Protein AF-A0A7S3ZME9-F1 (afdb_monomer_lite)

Foldseek 3Di:
DLLLLLVLLLLVLVLADVVLVPPDPVSVVCSCPPRVVVRDPVSCVPNVVLCVVLVPDQQFALVSSCVSVVNDCPDPVQVVLQVVQCVQPVHGSRHRGNSSSSNVVCLCPDVPRDDDADDVHPVVVVVVVCCVQVVVVHDDDPPDDDDDDDDD

Organism: NCBI:txid35677

InterPro domains:
  IPR036188 FAD/NAD(P)-binding domain superfamily [G3DSA:3.50.50.60] (65-152)
  IPR036188 FAD/NAD(P)-binding domain superfamily [SSF51905] (59-151)
  IPR045892 Prolycopene isomerase-like [PTHR46313] (7-152)

Secondary structure (DSSP, 8-state):
-HHHHHHHHHHHHHHS-GGG--SSHHHHHHHHHHHGGGS-HHHIIIIIHHHHHTT--TTSBTHHHHHHTT--TTSHHHHHHHHHHHHHHSS-TTTSBHHHHHHHHHHHTSTT------TTHHHHHHHHHHHHHHHTT----SS---------

Sequence (152 aa):
QLLAANEALAALVAGVPPIALRADVGALQTAVSSYVPKLDPTLLARFGADFLLKGVDPSGPFSRVLDAAGIKPTSLVYRWFDFLAFALSGLPVTETSAAAVSFMIKEFFADGAVMDVPMGGSPAIAAALERAITKHGGEILTKAHVDEIIVE

Radius of gyration: 19.73 Å; chains: 1; bounding box: 46×39×49 Å

Structure (mmCIF, N/CA/C/O backbone):
data_AF-A0A7S3ZME9-F1
#
_entry.id   AF-A0A7S3ZME9-F1
#
loop_
_atom_site.group_PDB
_atom_site.id
_atom_site.type_symbol
_atom_site.label_atom_id
_atom_site.label_alt_id
_atom_site.label_comp_id
_atom_site.label_asym_id
_atom_site.label_entity_id
_atom_site.label_seq_id
_atom_site.pdbx_PDB_ins_code
_atom_site.Cartn_x
_atom_site.Cartn_y
_atom_site.Cartn_z
_atom_site.occupancy
_atom_site.B_iso_or_equiv
_atom_site.auth_seq_id
_atom_site.auth_comp_id
_atom_site.auth_asym_id
_atom_site.auth_atom_id
_atom_site.pdbx_PDB_model_num
ATOM 1 N N . GLN A 1 1 ? 19.186 -0.998 -14.601 1.00 53.34 1 GLN A N 1
ATOM 2 C CA . GLN A 1 1 ? 18.185 -0.188 -15.331 1.00 53.34 1 GLN A CA 1
ATOM 3 C C . GLN A 1 1 ? 16.816 -0.302 -14.669 1.00 53.34 1 GLN A C 1
ATOM 5 O O . GLN A 1 1 ? 16.335 0.719 -14.209 1.00 53.34 1 GLN A O 1
ATOM 10 N N . LEU A 1 2 ? 16.249 -1.506 -14.509 1.00 58.31 2 LEU A N 1
ATOM 11 C CA . LEU A 1 2 ? 14.951 -1.695 -13.839 1.00 58.31 2 LEU A CA 1
ATOM 12 C C . LEU A 1 2 ? 14.931 -1.268 -12.360 1.00 58.31 2 LEU A C 1
ATOM 14 O O . LEU A 1 2 ? 14.016 -0.565 -11.966 1.00 58.31 2 LEU A O 1
ATOM 18 N N . LEU A 1 3 ? 15.952 -1.625 -11.567 1.00 63.19 3 LEU A N 1
ATOM 19 C CA . LEU A 1 3 ? 16.044 -1.207 -10.158 1.00 63.19 3 LEU A CA 1
ATOM 20 C C . LEU A 1 3 ? 16.070 0.324 -10.019 1.00 63.19 3 LEU A C 1
ATOM 22 O O . LEU A 1 3 ? 15.258 0.882 -9.300 1.00 63.19 3 LEU A O 1
ATOM 26 N N . ALA A 1 4 ? 16.916 1.000 -10.800 1.00 59.41 4 ALA A N 1
ATOM 27 C CA . ALA A 1 4 ? 16.990 2.462 -10.815 1.00 59.41 4 ALA A CA 1
ATOM 28 C C . ALA A 1 4 ? 15.680 3.128 -11.292 1.00 59.41 4 ALA A C 1
ATOM 30 O O . ALA A 1 4 ? 15.265 4.142 -10.738 1.00 59.41 4 ALA A O 1
ATOM 31 N N . ALA A 1 5 ? 15.002 2.550 -12.294 1.00 59.19 5 ALA A N 1
ATOM 32 C CA . ALA A 1 5 ? 13.686 3.021 -12.735 1.00 59.19 5 ALA A CA 1
ATOM 33 C C . ALA A 1 5 ? 12.616 2.818 -11.648 1.00 59.19 5 ALA A C 1
ATOM 35 O O .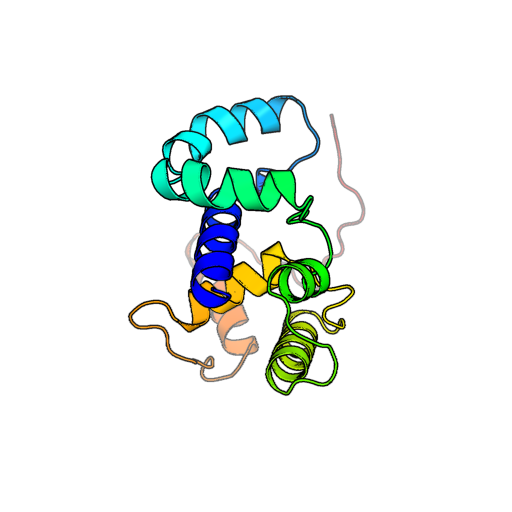 ALA A 1 5 ? 11.769 3.684 -11.440 1.00 59.19 5 ALA A O 1
ATOM 36 N N . ASN A 1 6 ? 12.687 1.699 -10.924 1.00 64.69 6 ASN A N 1
ATOM 37 C CA . ASN A 1 6 ? 11.792 1.398 -9.820 1.00 64.69 6 ASN A CA 1
ATOM 38 C C . ASN A 1 6 ? 12.024 2.325 -8.622 1.00 64.69 6 ASN A C 1
ATOM 40 O O . ASN A 1 6 ? 11.060 2.822 -8.061 1.00 64.69 6 ASN A O 1
ATOM 44 N N . GLU A 1 7 ? 13.275 2.587 -8.243 1.00 64.38 7 GLU A N 1
ATOM 45 C CA . GLU A 1 7 ? 13.627 3.524 -7.170 1.00 64.38 7 GLU A CA 1
ATOM 46 C C . GLU A 1 7 ? 13.138 4.941 -7.480 1.00 64.38 7 GLU A C 1
ATOM 48 O O . GLU A 1 7 ? 12.555 5.589 -6.613 1.00 64.38 7 GLU A O 1
ATOM 53 N N . ALA A 1 8 ? 13.298 5.399 -8.726 1.00 59.44 8 ALA A N 1
ATOM 54 C CA . ALA A 1 8 ? 12.800 6.701 -9.159 1.00 59.44 8 ALA A CA 1
ATOM 55 C C . ALA A 1 8 ? 11.264 6.783 -9.100 1.00 59.44 8 ALA A C 1
ATOM 57 O O . ALA A 1 8 ? 10.720 7.751 -8.565 1.00 59.44 8 ALA A O 1
ATOM 58 N N . LEU A 1 9 ? 10.560 5.758 -9.597 1.00 58.94 9 LEU A N 1
ATOM 59 C CA . LEU A 1 9 ? 9.098 5.703 -9.534 1.00 58.94 9 LEU A CA 1
ATOM 60 C C . LEU A 1 9 ? 8.609 5.593 -8.084 1.00 58.94 9 LEU A C 1
ATOM 62 O O . LEU A 1 9 ? 7.696 6.303 -7.680 1.00 58.94 9 LEU A O 1
ATOM 66 N N . ALA A 1 10 ? 9.258 4.779 -7.261 1.00 59.91 10 ALA A N 1
ATOM 67 C CA . ALA A 1 10 ? 8.916 4.627 -5.857 1.00 59.91 10 ALA A CA 1
ATOM 68 C C . ALA A 1 10 ? 9.199 5.891 -5.034 1.00 59.91 10 ALA A C 1
ATOM 70 O O . ALA A 1 10 ? 8.457 6.184 -4.101 1.00 59.91 10 ALA A O 1
ATOM 71 N N . ALA A 1 11 ? 10.238 6.661 -5.366 1.00 59.28 11 ALA A N 1
ATOM 72 C CA . ALA A 1 11 ? 10.496 7.965 -4.762 1.00 59.28 11 ALA A CA 1
ATOM 73 C C . ALA A 1 11 ? 9.425 8.995 -5.157 1.00 59.28 11 ALA A C 1
ATOM 75 O O . ALA A 1 11 ? 8.955 9.736 -4.297 1.00 59.28 11 ALA A O 1
ATOM 76 N N . LEU A 1 12 ? 8.988 8.996 -6.422 1.00 57.31 12 LEU A N 1
ATOM 77 C CA . LEU A 1 12 ? 7.897 9.851 -6.898 1.00 57.31 12 LEU A CA 1
ATOM 78 C C . LEU A 1 12 ? 6.572 9.522 -6.189 1.00 57.31 12 LEU A C 1
ATOM 80 O O . LEU A 1 12 ? 5.867 10.420 -5.738 1.00 57.31 12 LEU A O 1
ATOM 84 N N . VAL A 1 13 ? 6.265 8.231 -6.045 1.00 56.50 13 VAL A N 1
ATOM 85 C CA . VAL A 1 13 ? 5.038 7.732 -5.404 1.00 56.50 13 VAL A CA 1
ATOM 86 C C . VAL A 1 13 ? 5.066 7.941 -3.894 1.00 56.50 13 VAL A C 1
ATOM 88 O O . VAL A 1 13 ? 4.092 8.419 -3.325 1.00 56.50 13 VAL A O 1
ATOM 91 N N . ALA A 1 14 ? 6.189 7.647 -3.235 1.00 54.59 14 ALA A N 1
ATOM 92 C CA . ALA A 1 14 ? 6.357 7.911 -1.806 1.00 54.59 14 ALA A CA 1
ATOM 93 C C . ALA A 1 14 ? 6.351 9.417 -1.494 1.00 54.59 14 ALA A C 1
ATOM 95 O O . ALA A 1 14 ? 6.011 9.821 -0.383 1.00 54.59 14 ALA A O 1
ATOM 96 N N . GLY A 1 15 ? 6.731 10.242 -2.473 1.00 51.44 15 GLY A N 1
ATOM 97 C CA . GLY A 1 15 ? 6.714 11.692 -2.372 1.00 51.44 15 GLY A CA 1
ATOM 98 C C . GLY A 1 15 ? 5.309 12.285 -2.384 1.00 51.44 15 GLY A C 1
ATOM 99 O O . GLY A 1 15 ? 5.126 13.340 -1.791 1.00 51.44 15 GLY A O 1
ATOM 100 N N . VAL A 1 16 ? 4.311 11.629 -2.988 1.00 50.38 16 VAL A N 1
ATOM 101 C CA . VAL A 1 16 ? 2.946 12.168 -3.096 1.00 50.38 16 VAL A CA 1
ATOM 102 C C . VAL A 1 16 ? 1.942 11.178 -2.499 1.00 50.38 16 VAL A C 1
ATOM 104 O O . VAL A 1 16 ? 1.564 10.210 -3.157 1.00 50.38 16 VAL A O 1
ATOM 107 N N . PRO A 1 17 ? 1.472 11.403 -1.257 1.00 45.50 17 PRO A N 1
ATOM 108 C CA . PRO A 1 17 ? 0.447 10.564 -0.651 1.00 45.50 17 PRO A CA 1
ATOM 109 C C . PRO A 1 17 ? -0.783 10.458 -1.569 1.00 45.50 17 PRO A C 1
ATOM 111 O O . PRO A 1 17 ? -1.236 11.491 -2.063 1.00 45.50 17 PRO A O 1
ATOM 114 N N . PRO A 1 18 ? -1.404 9.277 -1.747 1.00 45.88 18 PRO A N 1
ATOM 115 C CA . PRO A 1 18 ? -2.633 9.149 -2.539 1.00 45.88 18 PRO A CA 1
ATOM 116 C C . PRO A 1 18 ? -3.756 10.085 -2.069 1.00 45.88 18 PRO A C 1
ATOM 118 O O . PRO A 1 18 ? -4.532 10.589 -2.872 1.00 45.88 18 PRO A O 1
ATOM 121 N N . ILE A 1 19 ? -3.797 10.400 -0.769 1.00 45.88 19 ILE A N 1
ATOM 122 C CA . ILE A 1 19 ? -4.738 11.370 -0.189 1.00 45.88 19 ILE A CA 1
ATOM 123 C C . ILE A 1 19 ? -4.483 12.823 -0.635 1.00 45.88 19 ILE A C 1
ATOM 125 O O . ILE A 1 19 ? -5.393 13.645 -0.571 1.00 45.88 19 ILE A O 1
ATOM 129 N N . ALA A 1 20 ? -3.267 13.135 -1.092 1.00 42.81 20 ALA A N 1
ATOM 130 C CA . ALA A 1 20 ? -2.893 14.415 -1.690 1.00 42.81 20 ALA A CA 1
ATOM 131 C C . ALA A 1 20 ? -3.181 14.467 -3.204 1.00 42.81 20 ALA A C 1
ATOM 133 O O . ALA A 1 20 ? -3.133 15.543 -3.786 1.00 42.81 20 ALA A O 1
ATOM 134 N N . LEU A 1 21 ? -3.524 13.335 -3.834 1.00 44.91 21 LEU A N 1
ATOM 135 C CA . LEU A 1 21 ? -3.984 13.240 -5.227 1.00 44.91 21 LEU A CA 1
ATOM 136 C C . LEU A 1 21 ? -5.517 13.362 -5.331 1.00 44.91 21 LEU A C 1
ATOM 138 O O . LEU A 1 21 ? -6.147 12.721 -6.173 1.00 44.91 21 LEU A O 1
ATOM 142 N N . ARG A 1 22 ? -6.146 14.163 -4.462 1.00 52.72 22 ARG A N 1
ATOM 143 C CA . ARG A 1 22 ? -7.556 14.536 -4.637 1.00 52.72 22 ARG A CA 1
ATOM 144 C C . ARG A 1 22 ? -7.697 15.391 -5.901 1.00 52.72 22 ARG A C 1
ATOM 146 O O . ARG A 1 22 ? -6.822 16.186 -6.227 1.00 52.72 22 ARG A O 1
ATOM 153 N N . ALA A 1 23 ? -8.797 15.211 -6.630 1.00 53.03 23 ALA A N 1
ATOM 154 C CA . ALA A 1 23 ? -9.082 15.934 -7.872 1.00 53.03 23 ALA A CA 1
ATOM 155 C C . ALA A 1 23 ? -9.659 17.340 -7.606 1.00 53.03 23 ALA A C 1
ATOM 157 O O . ALA A 1 23 ? -10.664 17.728 -8.199 1.00 53.03 23 ALA A O 1
ATOM 158 N N . ASP A 1 24 ? -9.062 18.094 -6.685 1.00 54.88 24 ASP A N 1
ATOM 159 C CA . ASP A 1 24 ? -9.438 19.472 -6.383 1.00 54.88 24 ASP A CA 1
ATOM 160 C C . ASP A 1 24 ? -8.262 20.431 -6.610 1.00 54.88 24 ASP A C 1
ATOM 162 O O . ASP A 1 24 ? -7.090 20.082 -6.488 1.00 54.88 24 ASP A O 1
ATOM 166 N N . VAL A 1 25 ? -8.573 21.677 -6.972 1.00 55.59 25 VAL A N 1
ATOM 167 C CA . VAL A 1 25 ? -7.558 22.705 -7.264 1.00 55.59 25 VAL A CA 1
ATOM 168 C C . VAL A 1 25 ? -6.708 23.021 -6.020 1.00 55.59 25 VAL A C 1
ATOM 170 O O . VAL A 1 25 ? -5.532 23.365 -6.150 1.00 55.59 25 VAL A O 1
ATOM 173 N N . GLY A 1 26 ? -7.265 22.839 -4.815 1.00 57.44 26 GLY A N 1
ATOM 174 C CA . GLY A 1 26 ? -6.545 22.975 -3.546 1.00 57.44 26 GLY A CA 1
ATOM 175 C C . GLY A 1 26 ? -5.471 21.902 -3.355 1.00 57.44 26 GLY A C 1
ATOM 176 O O . GLY A 1 26 ? -4.364 22.217 -2.915 1.00 57.44 26 GLY A O 1
ATOM 177 N N . ALA A 1 27 ? -5.736 20.665 -3.783 1.00 55.75 27 ALA A N 1
ATOM 178 C CA . ALA A 1 27 ? -4.765 19.577 -3.741 1.00 55.75 27 ALA A CA 1
ATOM 179 C C . ALA A 1 27 ? -3.530 19.827 -4.611 1.00 55.75 27 ALA A C 1
ATOM 181 O O . ALA A 1 27 ? -2.432 19.494 -4.175 1.00 55.75 27 ALA A O 1
ATOM 182 N N . LEU A 1 28 ? -3.647 20.480 -5.776 1.00 55.44 28 LEU A N 1
ATOM 183 C CA . LEU A 1 28 ? -2.467 20.876 -6.563 1.00 55.44 28 LEU A CA 1
ATOM 184 C C . LEU A 1 28 ? -1.555 21.817 -5.767 1.00 55.44 28 LEU A C 1
ATOM 186 O O . LEU A 1 28 ? -0.337 21.650 -5.765 1.00 55.44 28 LEU A O 1
ATOM 190 N N . GLN A 1 29 ? -2.130 22.775 -5.041 1.00 58.28 29 GLN A N 1
ATOM 191 C CA . GLN A 1 29 ? -1.363 23.715 -4.229 1.00 58.28 29 GLN A CA 1
ATOM 192 C C . GLN A 1 29 ? -0.727 23.035 -3.005 1.00 58.28 29 GLN A C 1
ATOM 194 O O . GLN A 1 29 ? 0.431 23.314 -2.679 1.00 58.28 29 GLN A O 1
ATOM 199 N N . THR A 1 30 ? -1.434 22.115 -2.343 1.00 60.44 30 THR A N 1
ATOM 200 C CA . THR A 1 30 ? -0.903 21.342 -1.207 1.00 60.44 30 THR A CA 1
ATOM 201 C C . THR A 1 30 ? 0.162 20.331 -1.644 1.00 60.44 30 THR A C 1
ATOM 203 O O . THR A 1 30 ? 1.222 20.257 -1.019 1.00 60.44 30 THR A O 1
ATOM 206 N N . ALA A 1 31 ? -0.068 19.611 -2.745 1.00 57.72 31 ALA A N 1
ATOM 207 C CA . ALA A 1 31 ? 0.882 18.675 -3.342 1.00 57.72 31 ALA A CA 1
ATOM 208 C C . ALA A 1 31 ? 2.169 19.398 -3.765 1.00 57.72 31 ALA A C 1
ATOM 210 O O . ALA A 1 31 ? 3.271 18.988 -3.399 1.00 57.72 31 ALA A O 1
ATOM 211 N N . VAL A 1 32 ? 2.043 20.530 -4.464 1.00 57.75 32 VAL A N 1
ATOM 212 C CA . VAL A 1 32 ? 3.203 21.289 -4.943 1.00 57.75 32 VAL A CA 1
ATOM 213 C C . VAL A 1 32 ? 3.968 21.944 -3.791 1.00 57.75 32 VAL A C 1
ATOM 215 O O . VAL A 1 32 ? 5.181 21.796 -3.709 1.00 57.75 32 VAL A O 1
ATOM 218 N N . SER A 1 33 ? 3.300 22.622 -2.858 1.00 60.19 33 SER A N 1
ATOM 219 C CA . SER A 1 33 ? 4.001 23.354 -1.787 1.00 60.19 33 SER A CA 1
ATOM 220 C C . SER A 1 33 ? 4.669 22.456 -0.741 1.00 60.19 33 SER A C 1
ATOM 222 O O . SER A 1 33 ? 5.736 22.799 -0.237 1.00 60.19 33 SER A O 1
ATOM 224 N N . SER A 1 34 ? 4.061 21.314 -0.405 1.00 57.66 34 SER A N 1
ATOM 225 C CA . SER A 1 34 ? 4.495 20.501 0.741 1.00 57.66 34 SER A CA 1
ATOM 226 C C . SER A 1 34 ? 5.352 19.294 0.355 1.00 57.66 34 SER A C 1
ATOM 228 O O . SER A 1 34 ? 6.099 18.781 1.197 1.00 57.66 34 SER A O 1
ATOM 230 N N . TYR A 1 35 ? 5.254 18.843 -0.900 1.00 53.53 35 TYR A N 1
ATOM 231 C CA . TYR A 1 35 ? 5.843 17.577 -1.336 1.00 53.53 35 TYR A CA 1
ATOM 232 C C . TYR A 1 35 ? 6.862 17.721 -2.472 1.00 53.53 35 TYR A C 1
ATOM 234 O O . TYR A 1 35 ? 7.847 16.989 -2.462 1.00 53.53 35 TYR A O 1
ATOM 242 N N . VAL A 1 36 ? 6.737 18.711 -3.368 1.00 57.06 36 VAL A N 1
ATOM 243 C CA . VAL A 1 36 ? 7.766 18.980 -4.401 1.00 57.06 36 VAL A CA 1
ATOM 244 C C . VAL A 1 36 ? 9.145 19.312 -3.815 1.00 57.06 36 VAL A C 1
ATOM 246 O O . VAL A 1 36 ? 10.125 18.787 -4.338 1.00 57.06 36 VAL A O 1
ATOM 249 N N . PRO A 1 37 ? 9.283 20.070 -2.706 1.00 58.19 37 PRO A N 1
ATOM 250 C CA . PRO A 1 37 ? 10.593 20.307 -2.088 1.00 58.19 37 PRO A CA 1
ATOM 251 C C . PRO A 1 37 ? 11.253 19.046 -1.505 1.00 58.19 37 PRO A C 1
ATOM 253 O O . PRO A 1 37 ? 12.443 19.067 -1.207 1.00 58.19 37 PRO A O 1
ATOM 256 N N . LYS A 1 38 ? 10.484 17.967 -1.300 1.00 54.50 38 LYS A N 1
ATOM 257 C CA . LYS A 1 38 ? 10.958 16.681 -0.762 1.00 54.50 38 LYS A CA 1
ATOM 258 C C . LYS A 1 38 ? 11.292 15.665 -1.858 1.00 54.50 38 LYS A C 1
ATOM 260 O O . LYS A 1 38 ? 11.774 14.580 -1.545 1.00 54.50 38 LYS A O 1
ATOM 265 N N . LEU A 1 39 ? 11.034 15.999 -3.123 1.00 56.56 39 LEU A N 1
ATOM 266 C CA . LEU A 1 39 ? 11.450 15.195 -4.267 1.00 56.56 39 LEU A CA 1
ATOM 267 C C . LEU A 1 39 ? 12.927 15.482 -4.558 1.00 56.56 39 LEU A C 1
ATOM 269 O O . LEU A 1 39 ? 13.319 16.640 -4.682 1.00 56.56 39 LEU A O 1
ATOM 273 N N . ASP A 1 40 ? 13.746 14.435 -4.673 1.00 56.75 40 ASP A N 1
ATOM 274 C CA . ASP A 1 40 ? 15.161 14.583 -5.024 1.00 56.75 40 ASP A CA 1
ATOM 275 C C . ASP A 1 40 ? 15.285 15.209 -6.433 1.00 56.75 40 ASP A C 1
ATOM 277 O O . ASP A 1 40 ? 14.868 14.587 -7.424 1.00 56.75 40 ASP A O 1
ATOM 281 N N . PRO A 1 41 ? 15.867 16.420 -6.556 1.00 56.97 41 PRO A N 1
ATOM 282 C CA . PRO A 1 41 ? 15.999 17.128 -7.830 1.00 56.97 41 PRO A CA 1
ATOM 283 C C . PRO A 1 41 ? 16.782 16.326 -8.874 1.00 56.97 41 PRO A C 1
ATOM 285 O O . PRO A 1 41 ? 16.538 16.442 -10.075 1.00 56.97 41 PRO A O 1
ATOM 288 N N . THR A 1 42 ? 17.710 15.486 -8.418 1.00 50.41 42 THR A N 1
ATOM 289 C CA . THR A 1 42 ? 18.584 14.661 -9.255 1.00 50.41 42 THR A CA 1
ATOM 290 C C . THR A 1 42 ? 17.816 13.492 -9.864 1.00 50.41 42 THR A C 1
ATOM 292 O O . THR A 1 42 ? 18.010 13.167 -11.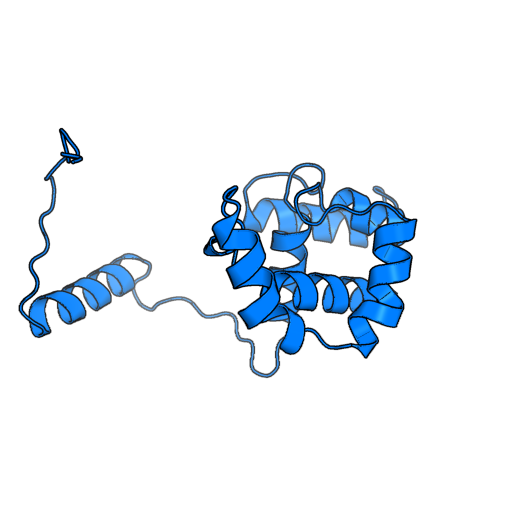036 1.00 50.41 42 THR A O 1
ATOM 295 N N . LEU A 1 43 ? 16.905 12.883 -9.100 1.00 50.16 43 LEU A N 1
ATOM 296 C CA . LEU A 1 43 ? 16.031 11.809 -9.581 1.00 50.16 43 LEU A CA 1
ATOM 297 C C . LEU A 1 43 ? 14.970 12.341 -10.551 1.00 50.16 43 LEU A C 1
ATOM 299 O O . LEU A 1 43 ? 14.736 11.732 -11.598 1.00 50.16 43 LEU A O 1
ATOM 303 N N . LEU A 1 44 ? 14.400 13.514 -10.263 1.00 55.97 44 LEU A N 1
ATOM 304 C CA . LEU A 1 44 ? 13.441 14.177 -11.147 1.00 55.97 44 LEU A CA 1
ATOM 305 C C . LEU A 1 44 ? 14.088 14.581 -12.484 1.00 55.97 44 LEU A C 1
ATOM 307 O O . LEU A 1 44 ? 13.525 14.329 -13.547 1.00 55.97 44 LEU A O 1
ATOM 311 N N . ALA A 1 45 ? 15.298 15.143 -12.450 1.00 53.19 45 ALA A N 1
ATOM 312 C CA . ALA A 1 45 ? 16.011 15.560 -13.655 1.00 53.19 45 ALA A CA 1
ATOM 313 C C . ALA A 1 45 ? 16.463 14.376 -14.528 1.00 53.19 45 ALA A C 1
ATOM 315 O O . ALA A 1 45 ? 16.447 14.468 -15.754 1.00 53.19 45 ALA A O 1
ATOM 316 N N . ARG A 1 46 ? 16.868 13.259 -13.911 1.00 47.47 46 ARG A N 1
ATOM 317 C CA . ARG A 1 46 ? 17.465 12.122 -14.627 1.00 47.47 46 ARG A CA 1
ATOM 318 C C . ARG A 1 46 ? 16.438 11.101 -15.109 1.00 47.47 46 ARG A C 1
ATOM 320 O O . ARG A 1 46 ? 16.619 10.528 -16.177 1.00 47.47 46 ARG A O 1
ATOM 327 N N . PHE A 1 47 ? 15.368 10.893 -14.345 1.00 48.44 47 PHE A N 1
ATOM 328 C CA . PHE A 1 47 ? 14.348 9.888 -14.647 1.00 48.44 47 PHE A CA 1
ATOM 329 C C . PHE A 1 47 ? 12.962 10.484 -14.862 1.00 48.44 47 PHE A C 1
ATOM 331 O O . PHE A 1 47 ? 12.204 9.907 -15.630 1.00 48.44 47 PHE A O 1
ATOM 338 N N . GLY A 1 48 ? 12.643 11.655 -14.300 1.00 51.88 48 GLY A N 1
ATOM 339 C CA . GLY A 1 48 ? 11.419 12.381 -14.657 1.00 51.88 48 GLY A CA 1
ATOM 340 C C . GLY A 1 48 ? 11.402 12.759 -16.138 1.00 51.88 48 GLY A C 1
ATOM 341 O O . GLY A 1 48 ? 10.382 12.586 -16.789 1.00 51.88 48 GLY A O 1
ATOM 342 N N . ALA A 1 49 ? 12.545 13.150 -16.711 1.00 48.72 49 ALA A N 1
ATOM 343 C CA . ALA A 1 49 ? 12.663 13.392 -18.148 1.00 48.72 49 ALA A CA 1
ATOM 344 C C . ALA A 1 49 ? 12.433 12.117 -18.982 1.00 48.72 49 ALA A C 1
ATOM 346 O O . ALA A 1 49 ? 11.625 12.146 -19.897 1.00 48.72 49 ALA A O 1
ATOM 347 N N . ASP A 1 50 ? 13.070 10.986 -18.659 1.00 48.03 50 ASP A N 1
ATOM 348 C CA . ASP A 1 50 ? 12.921 9.743 -19.441 1.00 48.03 50 ASP A CA 1
ATOM 349 C C . ASP A 1 50 ? 11.530 9.097 -19.259 1.00 48.03 50 ASP A C 1
ATOM 351 O O . ASP A 1 50 ? 10.985 8.514 -20.191 1.00 48.03 50 ASP A O 1
ATOM 355 N N . PHE A 1 51 ? 10.908 9.255 -18.086 1.00 51.38 51 PHE A N 1
ATOM 356 C CA . PHE A 1 51 ? 9.559 8.768 -17.771 1.00 51.38 51 PHE A CA 1
ATOM 357 C C . PHE A 1 51 ? 8.463 9.636 -18.414 1.00 51.38 51 PHE A C 1
ATOM 359 O O . PHE A 1 51 ? 7.508 9.094 -18.970 1.00 51.38 51 PHE A O 1
ATOM 366 N N . LEU A 1 52 ? 8.644 10.967 -18.431 1.00 51.25 52 LEU A N 1
ATOM 367 C CA . LEU A 1 52 ? 7.799 11.905 -19.184 1.00 51.25 52 LEU A CA 1
ATOM 368 C C . LEU A 1 52 ? 7.955 11.712 -20.698 1.00 51.25 52 LEU A C 1
ATOM 370 O O . LEU A 1 52 ? 6.957 11.682 -21.412 1.00 51.25 52 LEU A O 1
ATOM 374 N N . LEU A 1 53 ? 9.185 11.529 -21.192 1.00 51.56 53 LEU A N 1
ATOM 375 C CA . LEU A 1 53 ? 9.465 11.293 -22.615 1.00 51.56 53 LEU A CA 1
ATOM 376 C C . LEU A 1 53 ? 8.940 9.933 -23.099 1.00 51.56 53 LEU A C 1
ATOM 378 O O . LEU A 1 53 ? 8.566 9.811 -24.264 1.00 51.56 53 LEU A O 1
ATOM 382 N N . LYS A 1 54 ? 8.879 8.921 -22.222 1.00 52.91 54 LYS A N 1
ATOM 383 C CA . LYS A 1 54 ? 8.313 7.591 -22.517 1.00 52.91 54 LYS A CA 1
ATOM 384 C C . LYS A 1 54 ? 6.833 7.445 -22.140 1.00 52.91 54 LYS A C 1
ATOM 386 O O . LYS A 1 54 ? 6.273 6.369 -22.335 1.00 52.91 54 LYS A O 1
ATOM 391 N N . GLY A 1 55 ? 6.191 8.505 -21.638 1.00 54.78 55 GLY A N 1
ATOM 392 C CA . GLY A 1 55 ? 4.749 8.547 -21.374 1.00 54.78 55 GLY A CA 1
ATOM 393 C C . GLY A 1 55 ? 4.261 7.545 -20.324 1.00 54.78 55 GLY A C 1
ATOM 394 O O . GLY A 1 55 ? 3.138 7.044 -20.428 1.00 54.78 55 GLY A O 1
ATOM 395 N N . VAL A 1 56 ? 5.097 7.201 -19.342 1.00 57.50 56 VAL A N 1
ATOM 396 C CA . VAL A 1 56 ? 4.687 6.273 -18.287 1.00 57.50 56 VAL A CA 1
ATOM 397 C C . VAL A 1 56 ? 3.849 7.042 -17.263 1.00 57.50 56 VAL A C 1
ATOM 399 O O . VAL A 1 56 ? 4.273 8.052 -16.712 1.00 57.50 56 VAL A O 1
ATOM 402 N N . ASP A 1 57 ? 2.624 6.579 -17.051 1.00 67.44 57 ASP A N 1
ATOM 403 C CA . ASP A 1 57 ? 1.672 7.152 -16.105 1.00 67.44 57 ASP A CA 1
ATOM 404 C C . ASP A 1 57 ? 1.757 6.365 -14.786 1.00 67.44 57 ASP A C 1
ATOM 406 O O . ASP A 1 57 ? 1.533 5.152 -14.816 1.00 67.44 57 ASP A O 1
ATOM 410 N N . PRO A 1 58 ? 2.066 6.997 -13.635 1.00 65.81 58 PRO A N 1
ATOM 411 C CA . PRO A 1 58 ? 2.109 6.313 -12.339 1.00 65.81 58 PRO A CA 1
ATOM 412 C C . PRO A 1 58 ? 0.783 5.634 -11.962 1.00 65.81 58 PRO A C 1
ATOM 414 O O . PRO A 1 58 ? 0.781 4.604 -11.284 1.00 65.81 58 PRO A O 1
ATOM 417 N N . SER A 1 59 ? -0.347 6.193 -12.404 1.00 71.00 59 SER A N 1
ATOM 418 C CA . SER A 1 59 ? -1.675 5.609 -12.195 1.00 71.00 59 SER A CA 1
ATOM 419 C C . SER A 1 59 ? -1.990 4.4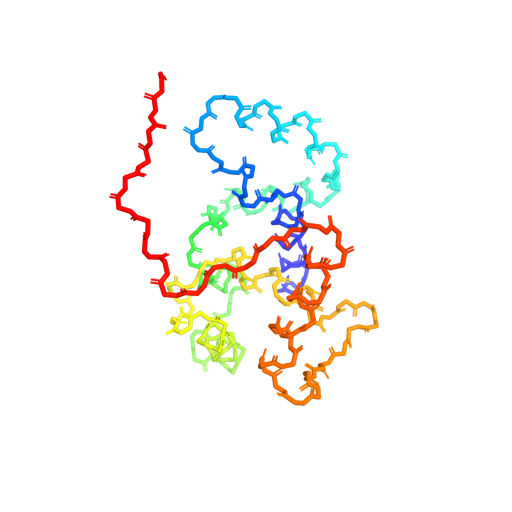81 -13.183 1.00 71.00 59 SER A C 1
ATOM 421 O O . SER A 1 59 ? -2.851 3.647 -12.910 1.00 71.00 59 SER A O 1
ATOM 423 N N . GLY A 1 60 ? -1.258 4.419 -14.298 1.00 77.56 60 GLY A N 1
ATOM 424 C CA . GLY A 1 60 ? -1.401 3.394 -15.321 1.00 77.56 60 GLY A CA 1
ATOM 425 C C . GLY A 1 60 ? -0.773 2.047 -14.939 1.00 77.56 60 GLY A C 1
ATOM 426 O O . GLY A 1 60 ? -0.172 1.908 -13.874 1.00 77.56 60 GLY A O 1
ATOM 427 N N . PRO A 1 61 ? -0.889 1.033 -15.814 1.00 87.94 61 PRO A N 1
ATOM 428 C CA . PRO A 1 61 ? -0.393 -0.314 -15.543 1.00 87.94 61 PRO A CA 1
ATOM 429 C C . PRO A 1 61 ? 1.124 -0.415 -15.382 1.00 87.94 61 PRO A C 1
ATOM 431 O O . PRO A 1 61 ? 1.881 0.148 -16.183 1.00 87.94 61 PRO A O 1
ATOM 434 N N . PHE A 1 62 ? 1.584 -1.237 -14.434 1.00 87.94 62 PHE A N 1
ATOM 435 C CA . PHE A 1 62 ? 3.012 -1.528 -14.263 1.00 87.94 62 PHE A CA 1
ATOM 436 C C . PHE A 1 62 ? 3.630 -2.237 -15.479 1.00 87.94 62 PHE A C 1
ATOM 438 O O . PHE A 1 62 ? 4.833 -2.123 -15.713 1.00 87.94 62 PHE A O 1
ATOM 445 N N . SER A 1 63 ? 2.829 -2.897 -16.325 1.00 89.56 63 SER A N 1
ATOM 446 C CA . SER A 1 63 ? 3.315 -3.489 -17.578 1.00 89.56 63 SER A CA 1
ATOM 447 C C . SER A 1 63 ? 4.031 -2.471 -18.472 1.00 89.56 63 SER A C 1
ATOM 449 O O . SER A 1 63 ? 5.035 -2.813 -19.087 1.00 89.56 63 SER A O 1
ATOM 451 N N . ARG A 1 64 ? 3.606 -1.196 -18.471 1.00 85.06 64 ARG A N 1
ATOM 452 C CA . ARG A 1 64 ? 4.275 -0.132 -19.241 1.00 85.06 64 ARG A CA 1
ATOM 453 C C . ARG A 1 64 ? 5.677 0.182 -18.725 1.00 85.06 64 ARG A C 1
ATOM 455 O O . ARG A 1 64 ? 6.550 0.536 -19.513 1.00 85.06 64 ARG A O 1
ATOM 462 N N . VAL A 1 65 ? 5.908 0.031 -17.420 1.00 83.31 65 VAL A N 1
ATOM 463 C CA . VAL A 1 65 ? 7.242 0.170 -16.817 1.00 83.31 65 VAL A CA 1
ATOM 464 C C . VAL A 1 65 ? 8.145 -0.968 -17.290 1.00 83.31 65 VAL A C 1
ATOM 466 O O . VAL A 1 65 ? 9.296 -0.734 -17.659 1.00 83.31 65 VAL A O 1
ATOM 469 N N . LEU A 1 66 ? 7.615 -2.193 -17.331 1.00 85.31 66 LEU A N 1
ATOM 470 C CA . LEU A 1 66 ? 8.336 -3.363 -17.835 1.00 85.31 66 LEU A CA 1
ATOM 471 C C . LEU A 1 66 ? 8.669 -3.221 -19.326 1.00 85.31 66 LEU A C 1
ATOM 473 O O . LEU A 1 66 ? 9.815 -3.462 -19.714 1.00 85.31 66 LEU A O 1
ATOM 477 N N . ASP A 1 67 ? 7.717 -2.751 -20.132 1.00 85.56 67 ASP A N 1
ATOM 478 C CA . ASP A 1 67 ? 7.912 -2.488 -21.561 1.00 85.56 67 ASP A CA 1
ATOM 479 C C . ASP A 1 67 ? 8.978 -1.404 -21.789 1.00 85.56 67 ASP A C 1
ATOM 481 O O . ASP A 1 67 ? 9.906 -1.598 -22.578 1.00 85.56 67 ASP A O 1
ATOM 485 N N . ALA A 1 68 ? 8.914 -0.295 -21.042 1.00 78.81 68 ALA A N 1
ATOM 486 C CA . ALA A 1 68 ? 9.903 0.785 -21.097 1.00 78.81 68 ALA A CA 1
ATOM 487 C C . ALA A 1 68 ? 11.312 0.335 -20.666 1.00 78.81 68 ALA A C 1
ATOM 489 O O . ALA A 1 68 ? 12.313 0.903 -21.115 1.00 78.81 68 ALA A O 1
ATOM 490 N N . ALA A 1 69 ? 11.395 -0.693 -19.818 1.00 78.62 69 ALA A N 1
ATOM 491 C CA . ALA A 1 69 ? 12.635 -1.347 -19.410 1.00 78.62 69 ALA A CA 1
ATOM 492 C C . ALA A 1 69 ? 13.078 -2.476 -20.366 1.00 78.62 69 ALA A C 1
ATOM 494 O O . ALA A 1 69 ? 14.091 -3.130 -20.108 1.00 78.62 69 ALA A O 1
ATOM 495 N N . GLY A 1 70 ? 12.344 -2.719 -21.459 1.00 81.06 70 GLY A N 1
ATOM 496 C CA . GLY A 1 70 ? 12.649 -3.753 -22.450 1.00 81.06 70 GLY A CA 1
ATOM 497 C C . GLY A 1 70 ? 12.438 -5.185 -21.946 1.00 81.06 70 GLY A C 1
ATOM 498 O O . GLY A 1 70 ? 13.018 -6.129 -22.492 1.00 81.06 70 GLY A O 1
ATOM 499 N N . ILE A 1 71 ? 11.638 -5.368 -20.895 1.00 85.12 71 ILE A N 1
ATOM 500 C CA . ILE A 1 71 ? 11.385 -6.668 -20.276 1.00 85.12 71 ILE A CA 1
ATOM 501 C C . ILE A 1 71 ? 10.257 -7.377 -21.025 1.00 85.12 71 ILE A C 1
ATOM 503 O O . ILE A 1 71 ? 9.106 -6.959 -21.006 1.00 85.12 71 ILE A O 1
ATOM 507 N N . LYS A 1 72 ? 10.583 -8.498 -21.674 1.00 90.88 72 LYS A N 1
ATOM 508 C CA . LYS A 1 72 ? 9.611 -9.254 -22.477 1.00 90.88 72 LYS A CA 1
ATOM 509 C C . LYS A 1 72 ? 8.620 -10.027 -21.593 1.00 90.88 72 LYS A C 1
ATOM 511 O O . LYS A 1 72 ? 9.074 -10.647 -20.627 1.00 90.88 72 LYS A O 1
ATOM 516 N N . PRO A 1 73 ? 7.336 -10.148 -21.983 1.00 92.62 73 PRO A N 1
ATOM 517 C CA . PRO A 1 73 ? 6.335 -10.952 -21.266 1.00 92.62 73 PRO A CA 1
ATOM 518 C C . PRO A 1 73 ? 6.707 -12.424 -21.044 1.00 92.62 73 PRO A C 1
ATOM 52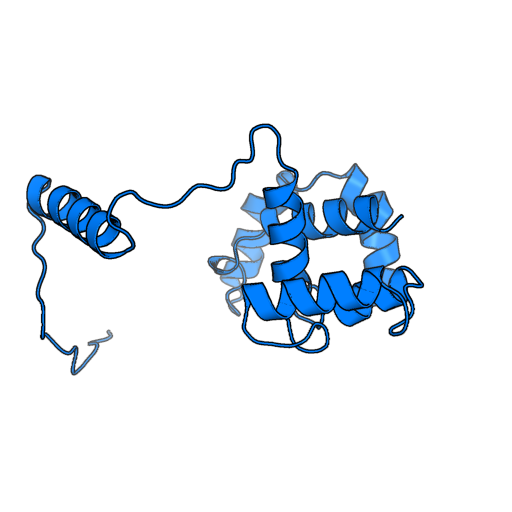0 O O . PRO A 1 73 ? 6.291 -13.055 -20.077 1.00 92.62 73 PRO A O 1
ATOM 523 N N . THR A 1 74 ? 7.527 -12.988 -21.931 1.00 93.38 74 THR A N 1
ATOM 524 C CA . THR A 1 74 ? 8.009 -14.374 -21.834 1.00 93.38 74 THR A CA 1
ATOM 525 C C . THR A 1 74 ? 9.150 -14.559 -20.834 1.00 93.38 74 THR A C 1
ATOM 527 O O . THR A 1 74 ? 9.538 -15.692 -20.553 1.00 93.38 74 THR A O 1
ATOM 530 N N . SER A 1 75 ? 9.716 -13.472 -20.306 1.00 95.56 75 SER A N 1
ATOM 531 C CA . SER A 1 75 ? 10.829 -13.533 -19.364 1.00 95.56 75 SER A CA 1
ATOM 532 C C . SER A 1 75 ? 10.369 -13.929 -17.960 1.00 95.56 75 SER A C 1
ATOM 534 O O . SER A 1 75 ? 9.263 -13.602 -17.526 1.00 95.56 75 SER A O 1
ATOM 536 N N . LEU A 1 76 ? 11.262 -14.586 -17.216 1.00 94.56 76 LEU A N 1
ATOM 537 C CA . LEU A 1 76 ? 11.046 -14.866 -15.795 1.00 94.56 76 LEU A CA 1
ATOM 538 C C . LEU A 1 76 ? 10.823 -13.575 -14.998 1.00 94.56 76 LEU A C 1
ATOM 540 O O . LEU A 1 76 ? 9.977 -13.548 -14.114 1.00 94.56 76 LEU A O 1
ATOM 544 N N . VAL A 1 77 ? 11.544 -12.503 -15.345 1.00 91.88 77 VAL A N 1
ATOM 545 C CA . VAL A 1 77 ? 11.426 -11.196 -14.683 1.00 91.88 77 VAL A CA 1
ATOM 546 C C . VAL A 1 77 ? 10.007 -10.653 -14.817 1.00 91.88 77 VAL A C 1
ATOM 548 O O . VAL A 1 77 ? 9.409 -10.288 -13.812 1.00 91.88 77 VAL A O 1
ATOM 551 N N . TYR A 1 78 ? 9.433 -10.661 -16.024 1.00 94.12 78 TYR A N 1
ATOM 552 C CA . TYR A 1 78 ? 8.052 -10.216 -16.223 1.00 94.12 78 TYR A CA 1
ATOM 553 C C . TYR A 1 78 ? 7.071 -11.043 -15.395 1.00 94.12 78 TYR A C 1
ATOM 555 O O . TYR A 1 78 ? 6.268 -10.488 -14.655 1.00 94.12 78 TYR A O 1
ATOM 563 N N . ARG A 1 79 ? 7.167 -12.375 -15.482 1.00 95.31 79 ARG A N 1
ATOM 564 C CA . ARG A 1 79 ? 6.280 -13.293 -14.751 1.00 95.31 79 ARG A CA 1
ATOM 565 C C . ARG A 1 79 ? 6.392 -13.146 -13.238 1.00 95.31 79 ARG A C 1
ATOM 567 O O . ARG A 1 79 ? 5.407 -13.328 -12.535 1.00 95.31 79 ARG A O 1
ATOM 574 N N . TRP A 1 80 ? 7.577 -12.810 -12.739 1.00 93.88 80 TRP A N 1
ATOM 575 C CA . TRP A 1 80 ? 7.783 -12.516 -11.329 1.00 93.88 80 TRP A CA 1
ATOM 576 C C . TRP A 1 80 ? 7.052 -11.237 -10.907 1.00 93.88 80 TRP A C 1
ATOM 578 O O . TRP A 1 80 ? 6.343 -11.253 -9.907 1.00 93.88 80 TRP A O 1
ATOM 588 N N . PHE A 1 81 ? 7.137 -10.162 -11.697 1.00 92.50 81 PHE A N 1
ATOM 589 C CA . PHE A 1 81 ? 6.360 -8.944 -11.436 1.00 92.50 81 PHE A CA 1
ATOM 590 C C . PHE A 1 81 ? 4.853 -9.144 -11.604 1.00 92.50 81 PHE A C 1
ATOM 592 O O . PHE A 1 81 ? 4.086 -8.547 -10.860 1.00 92.50 81 PHE A O 1
ATOM 599 N N . ASP A 1 82 ? 4.426 -9.998 -12.531 1.00 94.56 82 ASP A N 1
ATOM 600 C CA . ASP A 1 82 ? 3.019 -10.364 -12.706 1.00 94.56 82 ASP A CA 1
ATOM 601 C C . ASP A 1 82 ? 2.468 -11.138 -11.506 1.00 94.56 82 ASP A C 1
ATOM 603 O O . ASP A 1 82 ? 1.405 -10.811 -10.981 1.00 94.56 82 ASP A O 1
ATOM 607 N N . PHE A 1 83 ? 3.250 -12.078 -10.976 1.00 94.31 83 PHE A N 1
ATOM 608 C CA . PHE A 1 83 ? 2.929 -12.739 -9.716 1.00 94.31 83 PHE A CA 1
ATOM 609 C C . PHE A 1 83 ? 2.877 -11.755 -8.537 1.00 94.31 83 PHE A C 1
ATOM 611 O O . PHE A 1 83 ? 1.962 -11.833 -7.720 1.00 94.31 83 PHE A O 1
ATOM 618 N N . LEU A 1 84 ? 3.827 -10.819 -8.441 1.00 91.44 84 LEU A N 1
ATOM 619 C CA . LEU A 1 84 ? 3.825 -9.814 -7.373 1.00 91.44 84 LEU A CA 1
ATOM 620 C C . LEU A 1 84 ? 2.641 -8.850 -7.471 1.00 91.44 84 LEU A C 1
ATOM 622 O O . LEU A 1 84 ? 2.054 -8.516 -6.445 1.00 91.44 84 LEU A O 1
ATOM 626 N N . ALA A 1 85 ? 2.271 -8.430 -8.682 1.00 91.69 85 ALA A N 1
ATOM 627 C CA . ALA A 1 85 ? 1.079 -7.627 -8.927 1.00 91.69 85 ALA A CA 1
ATOM 628 C C . ALA A 1 85 ? -0.174 -8.358 -8.423 1.00 91.69 85 ALA A C 1
ATOM 630 O O . ALA A 1 85 ? -0.923 -7.808 -7.613 1.00 91.69 85 ALA A O 1
ATOM 631 N N . PHE A 1 86 ? -0.319 -9.637 -8.783 1.00 94.56 86 PHE A N 1
ATOM 632 C CA . PHE A 1 86 ? -1.416 -10.474 -8.306 1.00 94.56 86 PHE A CA 1
ATOM 633 C C . PHE A 1 86 ? -1.413 -10.636 -6.780 1.00 94.56 86 PHE A C 1
ATOM 635 O O . PHE A 1 86 ? -2.454 -10.491 -6.146 1.00 94.56 86 PHE A O 1
ATOM 642 N N . ALA A 1 87 ? -0.256 -10.896 -6.168 1.00 90.62 87 ALA A N 1
ATOM 643 C CA . ALA A 1 87 ? -0.148 -11.052 -4.718 1.00 90.62 87 ALA A CA 1
ATOM 644 C C . ALA A 1 87 ? -0.502 -9.766 -3.948 1.00 90.62 87 ALA A C 1
ATOM 646 O O . ALA A 1 87 ? -0.982 -9.844 -2.819 1.00 90.62 87 ALA A O 1
ATOM 647 N N . LEU A 1 88 ? -0.272 -8.595 -4.551 1.00 88.31 88 LEU A N 1
ATOM 648 C CA . LEU A 1 88 ? -0.537 -7.294 -3.943 1.00 88.31 88 LEU A CA 1
ATOM 649 C C . LEU A 1 88 ? -2.004 -6.861 -4.064 1.00 88.31 88 LEU A C 1
ATOM 651 O O . LEU A 1 88 ? -2.568 -6.339 -3.105 1.00 88.31 88 LEU A O 1
ATOM 655 N N . SER A 1 89 ? -2.598 -7.013 -5.249 1.00 87.94 89 SER A N 1
ATOM 656 C CA . SER A 1 89 ? -3.885 -6.389 -5.598 1.00 87.94 89 SER A CA 1
ATOM 657 C C . SER A 1 89 ? -4.946 -7.377 -6.093 1.00 87.94 89 SER A C 1
ATOM 659 O O . SER A 1 89 ? -6.105 -7.001 -6.251 1.00 87.94 89 SER A O 1
ATOM 661 N N . GLY A 1 90 ? -4.566 -8.627 -6.367 1.00 92.81 90 GLY A N 1
ATOM 662 C CA . GLY A 1 90 ? -5.405 -9.609 -7.054 1.00 92.81 90 GLY A CA 1
ATOM 663 C C . GLY A 1 90 ? -5.514 -9.401 -8.570 1.00 92.81 90 GLY A C 1
ATOM 664 O O . GLY A 1 90 ? -6.244 -10.148 -9.219 1.00 92.81 90 GLY A O 1
ATOM 665 N N . LEU A 1 91 ? -4.801 -8.425 -9.145 1.00 94.81 91 LEU A N 1
ATOM 666 C CA . LEU A 1 91 ? -4.848 -8.081 -10.570 1.00 94.81 91 LEU A CA 1
ATOM 667 C C . LEU A 1 91 ? -3.520 -8.405 -11.278 1.00 94.81 91 LEU A C 1
ATOM 669 O O . LEU A 1 91 ? -2.460 -8.352 -10.652 1.00 94.81 91 LEU A O 1
ATOM 673 N N . PRO A 1 92 ? -3.536 -8.691 -12.593 1.00 95.69 92 PRO A N 1
ATOM 674 C CA . PRO A 1 92 ? -2.308 -8.852 -13.367 1.00 95.69 92 PRO A CA 1
ATOM 675 C C . PRO A 1 92 ? -1.518 -7.537 -13.459 1.00 95.69 92 PRO A C 1
ATOM 677 O O . PRO A 1 92 ? -2.022 -6.439 -13.189 1.00 95.69 92 PRO A O 1
ATOM 680 N N . VAL A 1 93 ? -0.267 -7.618 -13.911 1.00 93.75 93 VAL A N 1
ATOM 681 C CA . VAL A 1 93 ? 0.620 -6.450 -14.077 1.00 93.75 93 VAL A CA 1
ATOM 682 C C . VAL A 1 93 ? 0.119 -5.443 -15.122 1.00 93.75 93 VAL A C 1
ATOM 684 O O . VAL A 1 93 ? 0.496 -4.271 -15.101 1.00 93.75 93 VAL A O 1
ATOM 687 N N . THR A 1 94 ? -0.753 -5.889 -16.028 1.00 94.94 94 THR A N 1
ATOM 688 C CA . THR A 1 94 ? -1.436 -5.065 -17.036 1.00 94.94 94 THR A CA 1
ATOM 689 C C . THR A 1 94 ? -2.577 -4.224 -16.470 1.00 94.94 94 THR A C 1
ATOM 691 O O . THR A 1 94 ? -3.091 -3.363 -17.179 1.00 94.94 94 THR A O 1
ATOM 694 N N . GLU A 1 95 ? -2.964 -4.447 -15.214 1.00 92.12 95 GLU A N 1
ATOM 695 C CA . GLU A 1 95 ? -4.074 -3.749 -14.550 1.00 92.12 95 GLU A CA 1
ATOM 696 C C . GLU A 1 95 ? -3.690 -3.193 -13.174 1.00 92.12 95 GLU A C 1
ATOM 698 O O . GLU A 1 95 ? -4.346 -2.291 -12.659 1.00 92.12 95 GLU A O 1
ATOM 703 N N . THR A 1 96 ? -2.597 -3.673 -12.582 1.00 90.12 96 THR A N 1
ATOM 704 C CA . THR A 1 96 ? -2.096 -3.127 -11.321 1.00 90.12 96 THR A CA 1
ATOM 705 C C . THR A 1 96 ? -1.346 -1.821 -11.555 1.00 90.12 96 THR A C 1
ATOM 707 O O . THR A 1 96 ? -0.450 -1.746 -12.400 1.00 90.12 96 THR A O 1
ATOM 710 N N . SER A 1 97 ? -1.686 -0.805 -10.760 1.00 85.69 97 SER A N 1
ATOM 711 C CA . SER A 1 97 ? -1.044 0.510 -10.788 1.00 85.69 97 SER A CA 1
ATOM 712 C C . SER A 1 97 ? 0.478 0.408 -10.665 1.00 85.69 97 SER A C 1
ATOM 714 O O . SER A 1 97 ? 1.012 -0.226 -9.748 1.00 85.69 97 SER A O 1
ATOM 716 N N . ALA A 1 98 ? 1.174 1.093 -11.572 1.00 82.25 98 ALA A N 1
ATOM 717 C CA . ALA A 1 98 ? 2.622 1.171 -11.591 1.00 82.25 98 ALA A CA 1
ATOM 718 C C . ALA A 1 98 ? 3.171 1.761 -10.291 1.00 82.25 98 ALA A C 1
ATOM 720 O O . ALA A 1 98 ? 4.165 1.273 -9.753 1.00 82.25 98 ALA A O 1
ATOM 721 N N . ALA A 1 99 ? 2.473 2.764 -9.758 1.00 78.62 99 ALA A N 1
ATOM 722 C CA . ALA A 1 99 ? 2.801 3.376 -8.489 1.00 78.62 99 ALA A CA 1
ATOM 723 C C . ALA A 1 99 ? 2.790 2.370 -7.332 1.00 78.62 99 ALA A C 1
ATOM 725 O O . ALA A 1 99 ? 3.748 2.306 -6.561 1.00 78.62 99 ALA A O 1
ATOM 726 N N . ALA A 1 100 ? 1.732 1.560 -7.241 1.00 80.62 100 ALA A N 1
ATOM 727 C CA . ALA A 1 100 ? 1.571 0.578 -6.174 1.00 80.62 100 ALA A CA 1
ATOM 728 C C . ALA A 1 100 ? 2.687 -0.478 -6.197 1.00 80.62 100 ALA A C 1
ATOM 730 O O . ALA A 1 100 ? 3.325 -0.722 -5.173 1.00 80.62 100 ALA A O 1
ATOM 731 N N . VAL A 1 101 ? 2.972 -1.057 -7.371 1.00 84.25 101 VAL A N 1
ATOM 732 C CA . VAL A 1 101 ? 4.030 -2.072 -7.509 1.00 84.25 101 VAL A CA 1
ATOM 733 C C . VAL A 1 101 ? 5.399 -1.472 -7.198 1.00 84.25 101 VAL A C 1
ATOM 735 O O . VAL A 1 101 ? 6.160 -2.059 -6.432 1.00 84.25 101 VAL A O 1
ATOM 738 N N . SER A 1 102 ? 5.713 -0.285 -7.722 1.00 80.44 102 SER A N 1
ATOM 739 C CA . SER A 1 102 ? 7.021 0.321 -7.470 1.00 80.44 102 SER A CA 1
ATOM 740 C C . SER A 1 102 ? 7.254 0.701 -6.022 1.00 80.44 102 SER A C 1
ATOM 742 O O . SER A 1 102 ? 8.349 0.456 -5.509 1.00 80.44 102 SER A O 1
ATOM 744 N N . PHE A 1 103 ? 6.234 1.247 -5.357 1.00 79.75 103 PHE A N 1
ATOM 745 C CA . PHE A 1 103 ? 6.295 1.529 -3.929 1.00 79.75 103 PHE A CA 1
ATOM 746 C C . PHE A 1 103 ? 6.601 0.256 -3.133 1.00 79.75 103 PHE A C 1
ATOM 748 O O . PHE A 1 103 ? 7.570 0.227 -2.384 1.00 79.75 103 PHE A O 1
ATOM 755 N N . MET A 1 104 ? 5.863 -0.830 -3.372 1.00 83.88 104 MET A N 1
ATOM 756 C CA . MET A 1 104 ? 6.073 -2.094 -2.657 1.00 83.88 104 MET A CA 1
ATOM 757 C C . MET A 1 104 ? 7.465 -2.684 -2.869 1.00 83.88 104 MET A C 1
ATOM 759 O O . MET A 1 104 ? 8.086 -3.148 -1.918 1.00 83.88 104 MET A O 1
ATOM 763 N N . ILE A 1 105 ? 7.986 -2.633 -4.097 1.00 83.31 105 ILE A N 1
ATOM 764 C CA . ILE A 1 105 ? 9.343 -3.108 -4.383 1.00 83.31 105 ILE A CA 1
ATOM 765 C C . ILE A 1 105 ? 10.372 -2.297 -3.595 1.00 83.31 105 ILE A C 1
ATOM 767 O O . ILE A 1 105 ? 11.295 -2.877 -3.038 1.00 83.31 105 ILE A O 1
ATOM 771 N N . LYS A 1 106 ? 10.214 -0.972 -3.508 1.00 80.44 106 LYS A N 1
ATOM 772 C CA . LYS A 1 106 ? 11.104 -0.145 -2.685 1.00 80.44 106 LYS A CA 1
ATOM 773 C C . LYS A 1 106 ? 11.035 -0.551 -1.213 1.00 80.44 106 LYS A C 1
ATOM 775 O O . LYS A 1 106 ? 12.083 -0.725 -0.604 1.00 80.44 106 LYS A O 1
ATOM 780 N N . GLU A 1 107 ? 9.837 -0.727 -0.663 1.00 81.81 107 GLU A N 1
ATOM 781 C CA . GLU A 1 107 ? 9.670 -1.108 0.745 1.00 81.81 107 GLU A CA 1
ATOM 782 C C . GLU A 1 107 ? 10.242 -2.508 1.041 1.00 81.81 107 GLU A C 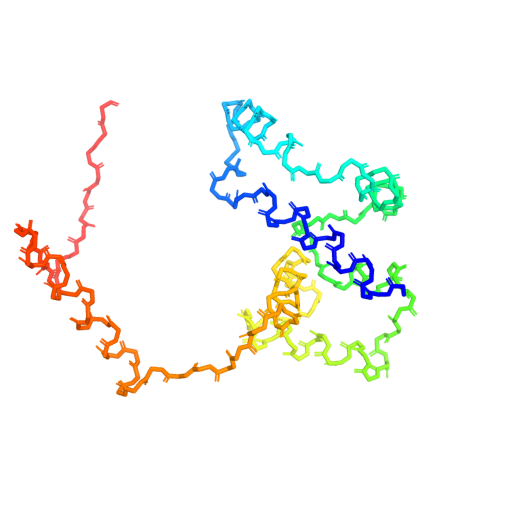1
ATOM 784 O O . GLU A 1 107 ? 10.845 -2.714 2.089 1.00 81.81 107 GLU A O 1
ATOM 789 N N . PHE A 1 108 ? 10.148 -3.459 0.103 1.00 82.62 108 PHE A N 1
ATOM 790 C CA . PHE A 1 108 ? 10.741 -4.796 0.255 1.00 82.62 108 PHE A CA 1
ATOM 791 C C . PHE A 1 108 ? 12.268 -4.796 0.346 1.00 82.62 108 PHE A C 1
ATOM 793 O O . PHE A 1 108 ? 12.835 -5.687 0.977 1.00 82.62 108 PHE A O 1
ATOM 800 N N . PHE A 1 109 ? 12.927 -3.830 -0.292 1.00 81.56 109 PHE A N 1
ATOM 801 C CA . PHE A 1 109 ? 14.386 -3.715 -0.309 1.00 81.56 109 PHE A CA 1
ATOM 802 C C . PHE A 1 109 ? 14.904 -2.571 0.571 1.00 81.56 109 PHE A C 1
ATOM 804 O O . PHE A 1 109 ? 16.078 -2.219 0.477 1.00 81.56 109 PHE A O 1
ATOM 811 N N . ALA A 1 110 ? 14.052 -1.984 1.417 1.00 84.50 110 ALA A N 1
ATOM 812 C CA . ALA A 1 110 ? 14.472 -0.966 2.367 1.00 84.50 110 ALA A CA 1
ATOM 813 C C . ALA A 1 110 ? 15.402 -1.559 3.441 1.00 84.50 110 ALA A C 1
ATOM 815 O O . ALA A 1 110 ? 15.274 -2.722 3.833 1.00 84.50 110 ALA A O 1
ATOM 816 N N . ASP A 1 111 ? 16.330 -0.746 3.947 1.00 89.44 111 ASP A N 1
ATOM 817 C CA . ASP A 1 111 ? 17.246 -1.170 5.005 1.00 89.44 111 ASP A CA 1
ATOM 818 C C . ASP A 1 111 ? 16.470 -1.602 6.257 1.00 89.44 111 ASP A C 1
ATOM 820 O O . ASP A 1 111 ? 15.669 -0.849 6.812 1.00 89.44 111 ASP A O 1
ATOM 824 N N . GLY A 1 112 ? 16.715 -2.833 6.709 1.00 88.25 112 GLY A N 1
ATOM 825 C CA . GLY A 1 112 ? 16.019 -3.417 7.857 1.00 88.25 112 GLY A CA 1
ATOM 826 C C . GLY A 1 112 ? 14.616 -3.952 7.556 1.00 88.25 112 GLY A C 1
ATOM 827 O O . GLY A 1 112 ? 13.930 -4.363 8.493 1.00 88.25 112 GLY A O 1
ATOM 828 N N . ALA A 1 113 ? 14.188 -3.987 6.288 1.00 88.06 113 ALA A N 1
ATOM 829 C CA . ALA A 1 113 ? 12.932 -4.616 5.902 1.00 88.06 113 ALA A CA 1
ATOM 830 C C . ALA A 1 113 ? 12.921 -6.102 6.296 1.00 88.06 113 ALA A C 1
ATOM 832 O O . ALA A 1 113 ? 13.824 -6.873 5.962 1.00 88.06 113 ALA A O 1
ATOM 833 N N . VAL A 1 114 ? 11.868 -6.502 7.005 1.00 89.62 114 VAL A N 1
ATOM 834 C CA . VAL A 1 114 ? 11.618 -7.885 7.412 1.00 89.62 114 VAL A CA 1
ATOM 835 C C . VAL A 1 114 ? 10.175 -8.251 7.100 1.00 89.62 114 VAL A C 1
ATOM 837 O O . VAL A 1 114 ? 9.264 -7.442 7.262 1.00 89.62 114 VAL A O 1
ATOM 840 N N . MET A 1 115 ? 9.969 -9.485 6.647 1.00 86.75 115 MET A N 1
ATOM 841 C CA . MET A 1 115 ? 8.630 -10.053 6.546 1.00 86.75 115 MET A CA 1
ATOM 842 C C . MET A 1 115 ? 8.192 -10.460 7.951 1.00 86.75 115 MET A C 1
ATOM 844 O O . MET A 1 115 ? 8.796 -11.358 8.537 1.00 86.75 115 MET A O 1
ATOM 848 N N . ASP A 1 116 ? 7.158 -9.810 8.475 1.00 89.56 116 ASP A N 1
ATOM 849 C CA . ASP A 1 116 ? 6.609 -10.108 9.795 1.00 89.56 116 ASP A CA 1
ATOM 850 C C . ASP A 1 116 ? 5.118 -10.441 9.698 1.00 89.56 116 ASP A C 1
ATOM 852 O O . ASP A 1 116 ? 4.407 -9.995 8.792 1.00 89.56 116 ASP A O 1
ATOM 856 N N . VAL A 1 117 ? 4.646 -11.257 10.635 1.00 89.94 117 VAL A N 1
ATOM 857 C CA . VAL A 1 117 ? 3.254 -11.683 10.738 1.00 89.94 117 VAL A CA 1
ATOM 858 C C . VAL A 1 117 ? 2.772 -11.487 12.173 1.00 89.94 117 VAL A C 1
ATOM 860 O O . VAL A 1 117 ? 3.438 -11.912 13.118 1.00 89.94 117 VAL A O 1
ATOM 863 N N . PRO A 1 118 ? 1.599 -10.865 12.381 1.00 92.44 118 PRO A N 1
ATOM 864 C CA . PRO A 1 118 ? 1.106 -10.614 13.724 1.00 92.44 118 PRO A CA 1
ATOM 865 C C . PRO A 1 118 ? 0.858 -11.938 14.448 1.00 92.44 118 PRO A C 1
ATOM 867 O O . PRO A 1 118 ? 0.096 -12.792 13.985 1.00 92.44 118 PRO A O 1
ATOM 870 N N . MET A 1 119 ? 1.456 -12.087 15.628 1.00 94.69 119 MET A N 1
ATOM 871 C CA . MET A 1 119 ? 1.139 -13.193 16.526 1.00 94.69 119 MET A CA 1
ATOM 872 C C . MET A 1 119 ? -0.351 -13.140 16.883 1.00 94.69 119 MET A C 1
ATOM 874 O O . MET A 1 119 ? -0.829 -12.152 17.437 1.00 94.69 119 MET A O 1
ATOM 878 N N . GLY A 1 120 ? -1.094 -14.198 16.548 1.00 94.19 120 GLY A N 1
ATOM 879 C CA . GLY A 1 120 ? -2.556 -14.237 16.695 1.00 94.19 120 GLY A CA 1
ATOM 880 C C . GLY A 1 120 ? -3.346 -13.684 15.499 1.00 94.19 120 GLY A C 1
ATOM 881 O O . GLY A 1 120 ? -4.571 -13.599 15.571 1.00 94.19 120 GLY A O 1
ATOM 882 N N . GLY A 1 121 ? -2.679 -13.345 14.391 1.00 94.56 121 GLY A N 1
ATOM 883 C CA . GLY A 1 121 ? -3.313 -12.936 13.137 1.00 94.56 121 GLY A CA 1
ATOM 884 C C . GLY A 1 121 ? -3.968 -11.552 13.186 1.00 94.56 121 GLY A C 1
ATOM 885 O O . GLY A 1 121 ? -3.769 -10.764 14.112 1.00 94.56 121 GLY A O 1
ATOM 886 N N . SER A 1 122 ? -4.796 -11.254 12.184 1.00 94.56 122 SER A N 1
ATOM 887 C CA . SER A 1 122 ? -5.560 -10.000 12.101 1.00 94.56 122 SER A CA 1
ATOM 888 C C . SER A 1 122 ? -6.419 -9.683 13.342 1.00 94.56 122 SER A C 1
ATOM 890 O O . SER A 1 122 ? -6.491 -8.506 13.703 1.00 94.56 122 SER A O 1
ATOM 892 N N . PRO A 1 123 ? -7.023 -10.661 14.057 1.00 95.44 123 PRO A N 1
ATOM 893 C CA . PRO A 1 123 ? -7.752 -10.378 15.297 1.00 95.44 123 PRO A CA 1
ATOM 894 C C . PRO A 1 123 ? -6.893 -9.720 16.384 1.00 95.44 123 PRO A C 1
ATOM 896 O O . PRO A 1 123 ? -7.382 -8.856 17.110 1.00 95.44 123 PRO A O 1
ATOM 899 N N . ALA A 1 124 ? -5.606 -10.073 16.476 1.00 96.94 124 ALA A N 1
ATOM 900 C CA . ALA A 1 124 ? -4.695 -9.472 17.449 1.00 96.94 124 ALA A CA 1
ATOM 901 C C . ALA A 1 124 ? -4.457 -7.979 17.167 1.00 96.94 124 ALA A C 1
ATOM 903 O O . ALA A 1 124 ? -4.390 -7.174 18.099 1.00 96.94 124 ALA A O 1
ATOM 904 N N . ILE A 1 125 ? -4.397 -7.600 15.884 1.00 96.19 125 ILE A N 1
ATOM 905 C CA . ILE A 1 125 ? -4.299 -6.200 15.450 1.00 96.19 125 ILE A CA 1
ATOM 906 C C . ILE A 1 125 ? -5.585 -5.444 15.806 1.00 96.19 125 ILE A C 1
ATOM 908 O O . ILE A 1 125 ? -5.512 -4.378 16.416 1.00 96.19 125 ILE A O 1
ATOM 912 N N . ALA A 1 126 ? -6.757 -6.004 15.486 1.00 95.94 126 ALA A N 1
ATOM 913 C CA . ALA A 1 126 ? -8.044 -5.381 15.805 1.00 95.94 126 ALA A CA 1
ATOM 914 C C . ALA A 1 126 ? -8.200 -5.139 17.318 1.00 95.94 126 ALA A C 1
ATOM 916 O O . ALA A 1 126 ? -8.528 -4.031 17.738 1.00 95.94 126 ALA A O 1
ATOM 917 N N . ALA A 1 127 ? -7.850 -6.132 18.141 1.00 95.94 127 ALA A N 1
ATOM 918 C CA . ALA A 1 127 ? -7.863 -6.004 19.595 1.00 95.94 127 ALA A CA 1
ATOM 919 C C . ALA A 1 127 ? -6.855 -4.958 20.107 1.00 95.94 127 ALA A C 1
ATOM 921 O O . ALA A 1 127 ? -7.102 -4.286 21.107 1.00 95.94 127 ALA A O 1
ATOM 922 N N . ALA A 1 128 ? -5.694 -4.810 19.457 1.00 96.69 128 ALA A N 1
ATOM 923 C CA . ALA A 1 128 ? -4.735 -3.762 19.803 1.00 96.69 128 ALA A CA 1
ATOM 924 C C . ALA A 1 128 ? -5.286 -2.358 19.543 1.00 96.69 128 ALA A C 1
ATOM 926 O O . ALA A 1 128 ? -5.128 -1.482 20.398 1.00 96.69 128 ALA A O 1
ATOM 927 N N . LEU A 1 129 ? -5.975 -2.171 18.417 1.00 96.31 129 LEU A N 1
ATOM 928 C CA . LEU A 1 129 ? -6.631 -0.914 18.079 1.00 96.31 129 LEU A CA 1
ATOM 929 C C . LEU A 1 129 ? -7.787 -0.599 19.040 1.00 96.31 129 LEU A C 1
ATOM 931 O O . LEU A 1 129 ? -7.881 0.525 19.530 1.00 96.31 129 LEU A O 1
ATOM 935 N N . GLU A 1 130 ? -8.606 -1.596 19.380 1.00 97.12 130 GLU A N 1
ATOM 936 C CA . GLU A 1 130 ? -9.695 -1.451 20.351 1.00 97.12 130 GLU A CA 1
ATOM 937 C C . GLU A 1 130 ? -9.203 -0.953 21.707 1.00 97.12 130 GLU A C 1
ATOM 939 O O . GLU A 1 130 ? -9.715 0.037 22.239 1.00 97.12 130 GLU A O 1
ATOM 944 N N . ARG A 1 131 ? -8.155 -1.584 22.248 1.00 97.31 131 ARG A N 1
ATOM 945 C CA . ARG A 1 131 ? -7.543 -1.141 23.508 1.00 97.31 131 ARG A CA 1
ATOM 946 C C . ARG A 1 131 ? -7.011 0.285 23.425 1.00 97.31 131 ARG A C 1
ATOM 948 O O . ARG A 1 131 ? -7.125 1.022 24.398 1.00 97.31 131 ARG A O 1
ATOM 955 N N . ALA A 1 132 ? -6.392 0.663 22.306 1.00 97.38 132 ALA A N 1
ATOM 956 C CA . ALA A 1 132 ? -5.856 2.009 22.136 1.00 97.38 132 ALA A CA 1
ATOM 957 C C . ALA A 1 132 ? -6.981 3.056 22.157 1.00 97.38 132 ALA A C 1
ATOM 959 O O . ALA A 1 132 ? -6.892 4.021 22.909 1.00 97.38 132 ALA A O 1
ATOM 960 N N . ILE A 1 133 ? -8.064 2.837 21.409 1.00 97.75 133 ILE A N 1
ATOM 961 C CA . ILE A 1 133 ? -9.207 3.760 21.345 1.00 97.75 133 ILE A CA 1
ATOM 962 C C . ILE A 1 133 ? -9.879 3.897 22.718 1.00 97.75 133 ILE A C 1
ATOM 964 O O . ILE A 1 133 ? -10.029 5.007 23.233 1.00 97.75 133 ILE A O 1
ATOM 968 N N . THR A 1 134 ? -10.220 2.769 23.344 1.00 97.56 134 THR A N 1
ATOM 969 C CA . THR A 1 134 ? -10.944 2.742 24.628 1.00 97.56 134 THR A CA 1
ATOM 970 C C . THR A 1 134 ? -10.128 3.313 25.786 1.00 97.56 134 THR A C 1
ATOM 972 O O . THR A 1 134 ? -10.663 4.041 26.621 1.00 97.56 134 THR A O 1
ATOM 975 N N . LYS A 1 135 ? -8.806 3.089 25.810 1.00 97.56 135 LYS A N 1
ATOM 976 C CA . LYS A 1 135 ? -7.903 3.686 26.810 1.00 97.56 135 LYS A CA 1
ATOM 977 C C . LYS A 1 135 ? -7.922 5.219 26.789 1.00 97.56 135 LYS A C 1
ATOM 979 O O . LYS A 1 135 ? -7.694 5.839 27.826 1.00 97.56 135 LYS A O 1
ATOM 984 N N . HIS A 1 136 ? -8.172 5.823 25.630 1.00 96.31 136 HIS A N 1
ATOM 985 C CA . HIS A 1 136 ? -8.238 7.274 25.458 1.00 96.31 136 HIS A CA 1
ATOM 986 C C . HIS A 1 136 ? -9.672 7.829 25.547 1.00 96.31 136 HIS A C 1
ATOM 988 O O . HIS A 1 136 ? -9.905 8.975 25.174 1.00 96.31 136 HIS A O 1
ATOM 994 N N . GLY A 1 137 ? -10.620 7.041 26.073 1.00 96.56 137 GLY A N 1
ATOM 995 C CA . GLY A 1 137 ? -12.010 7.455 26.280 1.00 96.56 137 GLY A CA 1
ATOM 996 C C . GLY A 1 137 ? -12.884 7.391 25.026 1.00 96.56 137 GLY A C 1
ATOM 997 O O . GLY A 1 137 ? -14.013 7.870 25.062 1.00 96.56 137 GLY A O 1
ATOM 998 N N . GLY A 1 138 ? -12.379 6.822 23.927 1.00 97.50 138 GLY A N 1
ATOM 999 C CA . GLY A 1 138 ? -13.184 6.537 22.743 1.00 97.50 138 GLY A CA 1
ATOM 1000 C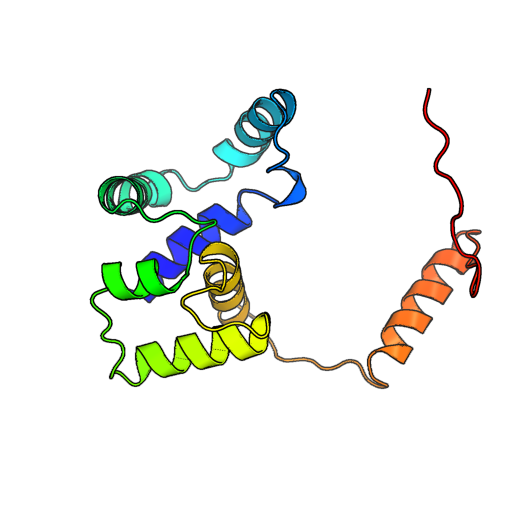 C . GLY A 1 138 ? -14.066 5.299 22.924 1.00 97.50 138 GLY A C 1
ATOM 1001 O O . GLY A 1 138 ? -13.815 4.456 23.786 1.00 97.50 138 GLY A O 1
ATOM 1002 N N . GLU A 1 139 ? -15.073 5.166 22.067 1.00 96.69 139 GLU A N 1
ATOM 1003 C CA . GLU A 1 139 ? -16.008 4.038 22.051 1.00 96.69 139 GLU A CA 1
ATOM 1004 C C . GLU A 1 139 ? -15.942 3.302 20.705 1.00 96.69 139 GLU A C 1
ATOM 1006 O O . GLU A 1 139 ? -15.694 3.914 19.664 1.00 96.69 139 GLU A O 1
ATOM 1011 N N . ILE A 1 140 ? -16.155 1.982 20.724 1.00 95.50 140 ILE A N 1
ATOM 1012 C CA . ILE A 1 140 ? -16.258 1.157 19.516 1.00 95.50 140 ILE A CA 1
ATOM 1013 C C . ILE A 1 140 ? -17.648 0.548 19.443 1.00 95.50 140 ILE A C 1
ATOM 1015 O O . ILE A 1 140 ? -18.038 -0.260 20.283 1.00 95.50 140 ILE A O 1
ATOM 1019 N N . LEU A 1 141 ? -18.368 0.901 18.383 1.00 95.81 141 LEU A N 1
ATOM 1020 C CA . LEU A 1 141 ? -19.710 0.410 18.113 1.00 95.81 141 LEU A CA 1
ATOM 1021 C C . LEU A 1 141 ? -19.645 -0.646 17.009 1.00 95.81 141 LEU A C 1
ATOM 1023 O O . LEU A 1 141 ? -19.275 -0.361 15.872 1.00 95.81 141 LEU A O 1
ATOM 1027 N N . THR A 1 142 ? -19.999 -1.886 17.342 1.00 95.19 142 THR A N 1
ATOM 1028 C CA . THR A 1 142 ? -20.118 -2.974 16.359 1.00 95.19 142 THR A CA 1
ATOM 1029 C C . THR A 1 142 ? -21.572 -3.151 15.946 1.00 95.19 142 THR A C 1
ATOM 1031 O O . THR A 1 142 ? -22.481 -2.796 16.692 1.00 95.19 142 THR A O 1
ATOM 1034 N N . LYS A 1 143 ? -21.807 -3.702 14.748 1.00 96.06 143 LYS A N 1
ATOM 1035 C CA . LYS A 1 143 ? -23.160 -3.861 14.176 1.00 96.06 143 LYS A CA 1
ATOM 1036 C C . LYS A 1 143 ? -23.943 -2.538 14.045 1.00 96.06 143 LYS A C 1
ATOM 1038 O O . LYS A 1 143 ? -25.161 -2.569 13.923 1.00 96.06 143 LYS A O 1
ATOM 1043 N N . ALA A 1 144 ? -23.252 -1.401 14.053 1.00 96.25 144 ALA A N 1
ATOM 1044 C CA . ALA A 1 144 ? -23.827 -0.076 13.861 1.00 96.25 144 ALA A CA 1
ATOM 1045 C C . ALA A 1 144 ? -23.609 0.355 12.404 1.00 96.25 144 ALA A C 1
ATOM 1047 O O . ALA A 1 144 ? -22.536 0.838 12.048 1.00 96.25 144 ALA A O 1
ATOM 1048 N N . HIS A 1 145 ? -24.593 0.099 11.542 1.00 96.69 145 HIS A N 1
ATOM 1049 C CA . HIS A 1 145 ? -24.558 0.591 10.165 1.00 96.69 145 HIS A CA 1
ATOM 1050 C C . HIS A 1 145 ? -24.786 2.109 10.158 1.00 96.69 145 HIS A C 1
ATOM 1052 O O . HIS A 1 145 ? -25.586 2.612 10.942 1.00 96.69 145 HIS A O 1
ATOM 1058 N N . VAL A 1 146 ? -24.062 2.837 9.308 1.00 96.25 146 VAL A N 1
ATOM 1059 C CA . VAL A 1 146 ? -24.270 4.279 9.122 1.00 96.25 146 VAL A CA 1
ATOM 1060 C C . VAL A 1 146 ? -25.319 4.457 8.029 1.00 96.25 146 VAL A C 1
ATOM 1062 O O . VAL A 1 146 ? -25.045 4.113 6.883 1.00 96.25 146 VAL A O 1
ATOM 1065 N N . ASP A 1 147 ? -26.494 4.979 8.383 1.00 96.56 147 ASP A N 1
ATOM 1066 C CA . ASP A 1 147 ? -27.624 5.130 7.451 1.00 96.56 147 ASP A CA 1
ATOM 1067 C C . ASP A 1 147 ? -27.537 6.410 6.607 1.00 96.56 147 ASP A C 1
ATOM 1069 O O . ASP A 1 147 ? -27.831 6.401 5.412 1.00 96.56 147 ASP A O 1
ATOM 1073 N N . GLU A 1 148 ? -27.116 7.519 7.218 1.00 96.19 148 GLU A N 1
ATOM 1074 C CA . GLU A 1 148 ? -27.055 8.829 6.571 1.00 96.19 148 GLU A CA 1
ATOM 1075 C C . GLU A 1 148 ? -25.842 9.628 7.065 1.00 96.19 148 GLU A C 1
ATOM 1077 O O . GLU A 1 148 ? -25.456 9.553 8.233 1.00 96.19 148 GLU A O 1
ATOM 1082 N N . ILE A 1 149 ? -25.246 10.409 6.159 1.00 95.88 149 ILE A N 1
ATOM 1083 C CA . ILE A 1 149 ? -24.226 11.412 6.475 1.00 95.88 149 ILE A CA 1
ATOM 1084 C C . ILE A 1 149 ? -24.868 12.786 6.281 1.00 95.88 149 ILE A C 1
ATOM 1086 O O . ILE A 1 149 ? -25.192 13.164 5.158 1.00 95.88 149 ILE A O 1
ATOM 1090 N N . ILE A 1 150 ? -25.035 13.529 7.373 1.00 95.31 150 ILE A N 1
ATOM 1091 C CA . ILE A 1 150 ? -25.609 14.879 7.351 1.00 95.31 150 ILE A CA 1
ATOM 1092 C C . ILE A 1 150 ? -24.530 15.872 6.893 1.00 95.31 150 ILE A C 1
ATOM 1094 O O . ILE A 1 150 ? -23.424 15.874 7.438 1.00 95.31 150 ILE A O 1
ATOM 1098 N N . VAL A 1 151 ? -24.846 16.704 5.897 1.00 93.81 151 VAL A N 1
ATOM 1099 C CA . VAL A 1 151 ? -23.964 17.753 5.352 1.00 93.81 151 VAL A CA 1
ATOM 1100 C C . VAL A 1 151 ? -24.630 19.130 5.457 1.00 93.81 151 VAL A C 1
ATOM 1102 O O . VAL A 1 151 ? -25.852 19.221 5.344 1.00 93.81 151 VAL A O 1
ATOM 1105 N N . GLU A 1 152 ? -23.828 20.179 5.670 1.00 74.06 152 GLU A N 1
ATOM 1106 C CA . GLU A 1 152 ? -24.229 21.603 5.678 1.00 74.06 152 GLU A CA 1
ATOM 1107 C C . GLU A 1 152 ? -23.752 22.331 4.414 1.00 74.06 152 GLU A C 1
ATOM 1109 O O . GLU A 1 152 ? -22.632 22.019 3.939 1.00 74.06 152 GLU A O 1
#

pLDDT: mean 76.99, std 18.24, range [42.81, 97.75]